Protein AF-A0A6P6KUR7-F1 (afdb_monomer_lite)

Sequence (131 aa):
MMADYEMFLKPWGNFVIEGAGHGGEVLKRLFQKHPDTLKLFPEFKSISYVELGKHGKTLLEKLGELLWAKGNHAAIIQKLATSDVKTDKIIHKYFRRISGVLMEVMKDYGFLSSNDWKKLERVMDNIAKDI

Secondary structure (DSSP, 8-state):
-HHHHHHHHHHHHHHTTTHHHHHHHHHHHHHHH-TTTTTT-GGGGS--HHHHHHHHHHHHHHHHHHHHTTT--HHHHHHHTTS----HHHHHHHHHHHHHHHHHHHHHTTSS-GGGHHHHHHHHHHHHHH-

Structure (mmCIF, N/CA/C/O backbone):
data_AF-A0A6P6KUR7-F1
#
_entry.id   AF-A0A6P6KUR7-F1
#
loop_
_atom_site.group_PDB
_atom_site.id
_atom_site.type_symbol
_atom_site.label_atom_id
_atom_site.label_alt_id
_atom_site.label_comp_id
_atom_site.label_asym_id
_atom_site.label_entity_id
_atom_site.label_seq_id
_atom_site.pdbx_PDB_ins_code
_atom_site.Cartn_x
_atom_site.Cartn_y
_atom_site.Cartn_z
_atom_site.occupancy
_atom_site.B_iso_or_equiv
_atom_site.auth_seq_id
_atom_site.auth_comp_id
_atom_site.auth_asym_id
_atom_site.auth_atom_id
_atom_site.pdbx_PDB_model_num
ATOM 1 N N . MET A 1 1 ? 10.175 -10.848 -14.595 1.00 75.19 1 MET A N 1
ATOM 2 C CA . MET A 1 1 ? 10.048 -10.651 -13.137 1.00 75.19 1 MET A CA 1
ATOM 3 C C . MET A 1 1 ? 11.011 -9.576 -12.649 1.00 75.19 1 MET A C 1
ATOM 5 O O . MET A 1 1 ? 10.514 -8.525 -12.301 1.00 75.19 1 MET A O 1
ATOM 9 N N . MET A 1 2 ? 12.343 -9.728 -12.733 1.00 81.75 2 MET A N 1
ATOM 10 C CA . MET A 1 2 ? 13.290 -8.670 -12.298 1.00 81.75 2 MET A CA 1
ATOM 11 C C . MET A 1 2 ? 13.035 -7.287 -12.927 1.00 81.75 2 MET A C 1
ATOM 13 O O . MET A 1 2 ? 12.944 -6.302 -12.204 1.00 81.75 2 MET A O 1
ATOM 17 N N . ALA A 1 3 ? 12.819 -7.217 -14.245 1.00 85.12 3 ALA A N 1
ATOM 18 C CA . ALA A 1 3 ? 12.483 -5.959 -14.923 1.00 85.12 3 ALA A CA 1
ATOM 19 C C . ALA A 1 3 ? 11.147 -5.345 -14.454 1.00 85.12 3 ALA A C 1
ATOM 21 O O . ALA A 1 3 ? 10.987 -4.127 -14.485 1.00 85.12 3 ALA A O 1
ATOM 22 N N . ASP A 1 4 ? 10.201 -6.179 -13.994 1.00 86.06 4 ASP A N 1
ATOM 23 C CA . ASP A 1 4 ? 8.955 -5.690 -13.398 1.00 86.06 4 ASP A CA 1
ATOM 24 C C . ASP A 1 4 ? 9.235 -5.072 -12.014 1.00 86.06 4 ASP A C 1
ATOM 26 O O . ASP A 1 4 ? 8.618 -4.076 -11.688 1.00 86.06 4 ASP A O 1
ATOM 30 N N . TYR A 1 5 ? 10.187 -5.569 -11.210 1.00 85.75 5 TYR A N 1
ATOM 31 C CA . TYR A 1 5 ? 10.561 -4.906 -9.945 1.00 85.75 5 TYR A CA 1
ATOM 32 C C . TYR A 1 5 ? 11.235 -3.550 -10.183 1.00 85.75 5 TYR A C 1
ATOM 34 O O . TYR A 1 5 ? 10.892 -2.560 -9.540 1.00 85.75 5 TYR A O 1
ATOM 42 N N . GLU A 1 6 ? 12.184 -3.487 -11.118 1.00 86.44 6 GLU A N 1
ATOM 43 C CA . GLU A 1 6 ? 13.008 -2.293 -11.351 1.0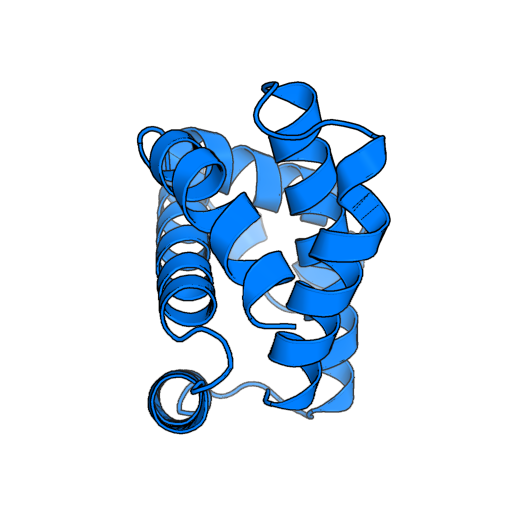0 86.44 6 GLU A CA 1
ATOM 44 C C . GLU A 1 6 ? 12.203 -1.070 -11.779 1.00 86.44 6 GLU A C 1
ATOM 46 O O . GLU A 1 6 ? 12.486 0.041 -11.329 1.00 86.44 6 GLU A O 1
ATOM 51 N N . MET A 1 7 ? 11.157 -1.270 -12.582 1.00 86.88 7 MET A N 1
ATOM 52 C CA . MET A 1 7 ? 10.270 -0.178 -12.983 1.00 86.88 7 MET A CA 1
ATOM 53 C C . MET A 1 7 ? 9.507 0.447 -11.808 1.00 86.88 7 MET A C 1
ATOM 55 O O . MET A 1 7 ? 9.114 1.607 -11.906 1.00 86.88 7 MET A O 1
ATOM 59 N N . PHE A 1 8 ? 9.314 -0.280 -10.702 1.00 86.50 8 PHE A N 1
ATOM 60 C CA . PHE A 1 8 ? 8.614 0.236 -9.526 1.00 86.50 8 PHE A CA 1
ATOM 61 C C . PHE A 1 8 ? 9.543 0.889 -8.510 1.00 86.50 8 PHE A C 1
ATOM 63 O O . PHE A 1 8 ? 9.061 1.704 -7.736 1.00 86.50 8 PHE A O 1
ATOM 70 N N . LEU A 1 9 ? 10.855 0.629 -8.532 1.00 88.31 9 LEU A N 1
ATOM 71 C CA . LEU A 1 9 ? 11.776 1.156 -7.512 1.00 88.31 9 LEU A CA 1
ATOM 72 C C . LEU A 1 9 ? 11.788 2.689 -7.450 1.00 88.31 9 LEU A C 1
ATOM 74 O O . LEU A 1 9 ? 11.714 3.262 -6.365 1.00 88.31 9 LEU A O 1
ATOM 78 N N . LYS A 1 10 ? 11.841 3.368 -8.604 1.00 89.56 10 LYS A N 1
ATOM 79 C CA . LYS A 1 10 ? 11.843 4.840 -8.652 1.00 89.56 10 LYS A CA 1
ATOM 80 C C . LYS A 1 10 ? 10.483 5.444 -8.257 1.00 89.56 10 LYS A C 1
ATOM 82 O O . LYS A 1 10 ? 10.476 6.296 -7.368 1.00 89.56 10 LYS A O 1
ATOM 87 N N . PRO A 1 11 ? 9.339 5.029 -8.844 1.00 90.94 11 PRO A N 1
ATOM 88 C CA . PRO A 1 11 ? 8.023 5.474 -8.383 1.00 90.94 11 PRO A CA 1
ATOM 89 C C . PRO A 1 11 ? 7.782 5.205 -6.898 1.00 90.94 11 PRO A C 1
ATOM 91 O O . PRO A 1 11 ? 7.256 6.066 -6.201 1.00 90.94 11 PRO A O 1
ATOM 94 N N . TRP A 1 12 ? 8.216 4.043 -6.405 1.00 90.88 12 TRP A N 1
ATOM 95 C CA . TRP A 1 12 ? 8.104 3.673 -5.001 1.00 90.88 12 TRP A CA 1
ATOM 96 C C . TRP A 1 12 ? 8.915 4.598 -4.103 1.00 90.88 12 TRP A C 1
ATOM 98 O O . TRP A 1 12 ? 8.379 5.120 -3.132 1.00 90.88 12 TRP A O 1
ATOM 108 N N . GLY A 1 13 ? 10.180 4.853 -4.455 1.00 90.06 13 GLY A N 1
ATOM 109 C CA . GLY A 1 13 ? 11.047 5.777 -3.727 1.00 90.06 13 GLY A CA 1
ATOM 110 C C . GLY A 1 13 ? 10.411 7.155 -3.554 1.00 90.06 13 GLY A C 1
ATOM 111 O O . GLY A 1 13 ? 10.408 7.684 -2.449 1.00 90.06 13 GLY A O 1
ATOM 112 N N . ASN A 1 14 ? 9.792 7.695 -4.607 1.00 91.56 14 ASN A N 1
ATOM 113 C CA . ASN A 1 14 ? 9.089 8.977 -4.525 1.00 91.56 14 ASN A CA 1
ATOM 114 C C . ASN A 1 14 ? 7.791 8.889 -3.707 1.00 91.56 14 ASN A C 1
ATOM 116 O O . ASN A 1 14 ? 7.469 9.807 -2.957 1.00 91.56 14 ASN A O 1
ATOM 120 N N . PHE A 1 15 ? 7.055 7.784 -3.831 1.00 90.25 15 PHE A N 1
ATOM 121 C CA . PHE A 1 15 ? 5.820 7.554 -3.088 1.00 90.25 15 PHE A CA 1
ATOM 122 C C . PHE A 1 15 ? 6.066 7.466 -1.576 1.00 90.25 15 PHE A C 1
ATOM 124 O O . PHE A 1 15 ? 5.275 7.979 -0.794 1.00 90.25 15 PHE A O 1
ATOM 131 N N . VAL A 1 16 ? 7.172 6.876 -1.124 1.00 88.69 16 VAL A N 1
ATOM 132 C CA . VAL A 1 16 ? 7.427 6.723 0.319 1.00 88.69 16 VAL A CA 1
ATOM 133 C C . VAL A 1 16 ? 7.996 7.973 1.004 1.00 88.69 16 VAL A C 1
ATOM 135 O O . VAL A 1 16 ? 8.068 7.984 2.233 1.00 88.69 16 VAL A O 1
ATOM 138 N N . ILE A 1 17 ? 8.343 9.038 0.263 1.00 89.12 17 ILE A N 1
ATOM 139 C CA . ILE A 1 17 ? 8.804 10.321 0.841 1.00 89.12 17 ILE A CA 1
ATOM 140 C C . ILE A 1 17 ? 7.737 10.892 1.785 1.00 89.12 17 ILE A C 1
ATOM 142 O O . ILE A 1 17 ? 8.017 11.166 2.949 1.00 89.12 17 ILE A O 1
ATOM 146 N N . GLU A 1 18 ? 6.487 10.957 1.323 1.00 86.62 18 GLU A N 1
ATOM 147 C CA . GLU A 1 18 ? 5.318 11.340 2.129 1.00 86.62 18 GLU A CA 1
ATOM 148 C C . GLU A 1 18 ? 4.681 10.114 2.809 1.00 86.62 18 GLU A C 1
ATOM 150 O O . GLU A 1 18 ? 3.458 9.960 2.874 1.00 86.62 18 GLU A O 1
ATOM 155 N N . GLY A 1 19 ? 5.515 9.188 3.297 1.00 81.88 19 GLY A N 1
ATOM 156 C CA . GLY A 1 19 ? 5.106 7.832 3.675 1.00 81.88 19 GLY A CA 1
ATOM 157 C C . GLY A 1 19 ? 3.979 7.758 4.710 1.00 81.88 19 GLY A C 1
ATOM 158 O O . GLY A 1 19 ? 3.155 6.850 4.640 1.00 81.88 19 GLY A O 1
ATOM 159 N N . ALA A 1 20 ? 3.881 8.726 5.630 1.00 88.06 20 ALA A N 1
ATOM 160 C CA . ALA A 1 20 ? 2.776 8.776 6.591 1.00 88.06 20 ALA A CA 1
ATOM 161 C C . ALA A 1 20 ? 1.454 9.238 5.960 1.00 88.06 20 ALA A C 1
ATOM 163 O O . ALA A 1 20 ? 0.402 8.675 6.260 1.00 88.06 20 ALA A O 1
ATOM 164 N N . GLY A 1 21 ? 1.498 10.227 5.062 1.00 92.62 21 GLY A N 1
ATOM 165 C CA . GLY A 1 21 ? 0.315 10.708 4.348 1.00 92.62 21 GLY A CA 1
ATOM 166 C C . GLY A 1 21 ? -0.229 9.644 3.398 1.00 92.62 21 GLY A C 1
ATOM 167 O O . GLY A 1 21 ? -1.394 9.257 3.495 1.00 92.62 21 GLY A O 1
ATOM 168 N N . HIS A 1 22 ? 0.638 9.107 2.539 1.00 94.44 22 HIS A N 1
ATOM 169 C CA . HIS A 1 22 ? 0.260 8.061 1.591 1.00 94.44 22 HIS A CA 1
ATOM 170 C C . HIS A 1 22 ? -0.120 6.750 2.287 1.00 94.44 22 HIS A C 1
ATOM 172 O O . HIS A 1 22 ? -1.124 6.134 1.933 1.00 94.44 22 HIS A O 1
ATOM 178 N N . GLY A 1 23 ? 0.629 6.335 3.311 1.00 90.69 23 GLY A N 1
ATOM 179 C CA . GLY A 1 23 ? 0.322 5.130 4.079 1.00 90.69 23 GLY A CA 1
ATOM 180 C C . GLY A 1 23 ? -1.022 5.221 4.807 1.00 90.69 23 GLY A C 1
ATOM 181 O O . GLY A 1 23 ? -1.785 4.253 4.815 1.00 90.69 23 GLY A O 1
ATOM 182 N N . GLY A 1 24 ? -1.340 6.389 5.373 1.00 92.88 24 GLY A N 1
ATOM 183 C CA . GLY A 1 24 ? -2.636 6.651 5.998 1.00 92.88 24 GLY A CA 1
ATOM 184 C C . GLY A 1 24 ? -3.795 6.558 5.003 1.00 92.88 24 GLY A C 1
ATOM 185 O O . GLY A 1 24 ? -4.803 5.917 5.302 1.00 92.88 24 GLY A O 1
ATOM 186 N N . GLU A 1 25 ? -3.640 7.122 3.802 1.00 95.38 25 GLU A N 1
ATOM 187 C CA . GLU A 1 25 ? -4.653 7.035 2.742 1.00 95.38 25 GLU A CA 1
ATOM 188 C C . GLU A 1 25 ? -4.850 5.590 2.251 1.00 95.38 25 GLU A C 1
ATOM 190 O O . GLU A 1 25 ? -5.991 5.150 2.092 1.00 95.38 25 GLU A O 1
ATOM 195 N N . VAL A 1 26 ? -3.771 4.810 2.101 1.00 94.44 26 VAL A N 1
ATOM 196 C CA . VAL A 1 26 ? -3.855 3.378 1.756 1.00 94.44 26 VAL A CA 1
ATOM 197 C C . VAL A 1 26 ? -4.666 2.605 2.798 1.00 94.44 26 VAL A C 1
ATOM 199 O O . VAL A 1 26 ? -5.607 1.896 2.438 1.00 94.44 26 VAL A O 1
ATOM 202 N N . LEU A 1 27 ? -4.356 2.746 4.091 1.00 92.81 27 LEU A N 1
ATOM 203 C CA . LEU A 1 27 ? -5.080 2.025 5.145 1.00 92.81 27 LEU A CA 1
ATOM 204 C C . LEU A 1 27 ? -6.533 2.492 5.277 1.00 92.81 27 LEU A C 1
ATOM 206 O O . LEU A 1 27 ? -7.445 1.671 5.387 1.00 92.81 27 LEU A O 1
ATOM 210 N N . LYS A 1 28 ? -6.776 3.802 5.199 1.00 93.62 28 LYS A N 1
ATOM 211 C CA . LYS A 1 28 ? -8.128 4.370 5.211 1.00 93.62 28 LYS A CA 1
ATOM 212 C C . LYS A 1 28 ? -8.978 3.791 4.079 1.00 93.62 28 LYS A C 1
ATOM 214 O O . LYS A 1 28 ? -10.081 3.301 4.328 1.00 93.62 28 LYS A O 1
ATOM 219 N N . ARG A 1 29 ? -8.461 3.791 2.847 1.00 95.44 29 ARG A N 1
ATOM 220 C CA . ARG A 1 29 ? -9.173 3.264 1.676 1.00 95.44 29 ARG A CA 1
ATOM 221 C C . ARG A 1 29 ? -9.357 1.746 1.754 1.00 95.44 29 ARG A C 1
ATOM 223 O O . ARG A 1 29 ? -10.413 1.247 1.363 1.00 95.44 29 ARG A O 1
ATOM 230 N N . LEU A 1 30 ? -8.397 1.017 2.331 1.00 93.44 30 LEU A N 1
ATOM 231 C CA . LEU A 1 30 ? -8.524 -0.415 2.612 1.00 93.44 30 LEU A CA 1
ATOM 232 C C . LEU A 1 30 ? -9.712 -0.702 3.530 1.00 93.44 30 LEU A C 1
ATOM 234 O O . LEU A 1 30 ? -10.536 -1.551 3.195 1.00 93.44 30 LEU A O 1
ATOM 238 N N . PHE A 1 31 ? -9.833 0.007 4.652 1.00 91.69 31 PHE A N 1
ATOM 239 C CA . PHE A 1 31 ? -10.934 -0.212 5.594 1.00 91.69 31 PHE A CA 1
ATOM 240 C C . PHE A 1 31 ? -12.291 0.228 5.037 1.00 91.69 31 PHE A C 1
ATOM 242 O O . PHE A 1 31 ? -13.304 -0.385 5.363 1.00 91.69 31 PHE A O 1
ATOM 249 N N . GLN A 1 32 ? -12.324 1.232 4.158 1.00 92.62 32 GLN A N 1
ATOM 250 C CA . GLN A 1 32 ? -13.552 1.656 3.478 1.00 92.62 32 GLN A CA 1
ATOM 251 C C . GLN A 1 32 ? -14.031 0.638 2.434 1.00 92.62 32 GLN A C 1
ATOM 253 O O . GLN A 1 32 ? -15.211 0.292 2.410 1.00 92.62 32 GLN A O 1
ATOM 258 N N . LYS A 1 33 ? -13.134 0.139 1.573 1.00 94.00 33 LYS A N 1
ATOM 259 C CA . LYS A 1 33 ? -13.485 -0.811 0.499 1.00 94.00 33 LYS A CA 1
ATOM 260 C C . LYS A 1 33 ? -13.652 -2.245 0.992 1.00 94.00 33 LYS A C 1
ATOM 262 O O . LYS A 1 33 ? -14.398 -3.031 0.407 1.00 94.00 33 LYS A O 1
ATOM 267 N N . HIS A 1 34 ? -12.939 -2.597 2.053 1.00 91.12 34 HIS A N 1
ATOM 268 C CA . HIS A 1 34 ? -12.879 -3.945 2.595 1.00 91.12 34 HIS A CA 1
ATOM 269 C C . HIS A 1 34 ? -13.016 -3.898 4.124 1.00 91.12 34 HIS A C 1
ATOM 271 O O . HIS A 1 34 ? -12.064 -4.197 4.837 1.00 91.12 34 HIS A O 1
ATOM 277 N N . PRO A 1 35 ? -14.194 -3.542 4.668 1.00 90.25 35 PRO A N 1
ATOM 278 C CA . PRO A 1 35 ? -14.389 -3.362 6.112 1.00 90.25 35 PRO A CA 1
ATOM 279 C C . PRO A 1 35 ? -14.153 -4.635 6.938 1.00 90.25 35 PRO A C 1
ATOM 281 O O . PRO A 1 35 ? -13.975 -4.577 8.154 1.00 90.25 35 PRO A O 1
ATOM 284 N N . ASP A 1 36 ? -14.127 -5.807 6.304 1.00 86.88 36 ASP A N 1
ATOM 285 C CA . ASP A 1 36 ? -13.733 -7.057 6.941 1.00 86.88 36 ASP A CA 1
ATOM 286 C C . ASP A 1 36 ? -12.229 -7.139 7.257 1.00 86.88 36 ASP A C 1
ATOM 288 O O . ASP A 1 36 ? -11.859 -7.927 8.122 1.00 86.88 36 ASP A O 1
ATOM 292 N N . THR A 1 37 ? -11.367 -6.320 6.638 1.00 85.94 37 THR A N 1
ATOM 293 C CA . THR A 1 37 ? -9.948 -6.205 7.035 1.00 85.94 37 THR A CA 1
ATOM 294 C C . THR A 1 37 ? -9.801 -5.517 8.393 1.00 85.94 37 THR A C 1
ATOM 296 O O . THR A 1 37 ? -8.988 -5.942 9.205 1.00 85.94 37 THR A O 1
ATOM 299 N N . LEU A 1 38 ? -10.656 -4.535 8.706 1.00 85.50 38 LEU A N 1
ATOM 300 C CA . LEU A 1 38 ? -10.667 -3.842 10.002 1.00 85.50 38 LEU A CA 1
ATOM 301 C C . LEU A 1 38 ? -11.060 -4.770 11.166 1.00 85.50 38 LEU A C 1
ATOM 303 O O . LEU A 1 38 ? -10.762 -4.492 12.324 1.00 85.50 38 LEU A O 1
ATOM 307 N N . LYS A 1 39 ? -11.736 -5.892 10.883 1.00 83.50 39 LYS A N 1
ATOM 308 C CA . LYS A 1 39 ? -12.059 -6.905 11.902 1.00 83.50 39 LYS A CA 1
ATOM 309 C C . LYS A 1 39 ? -10.825 -7.668 12.387 1.00 83.50 39 LYS A C 1
ATOM 311 O O . LYS A 1 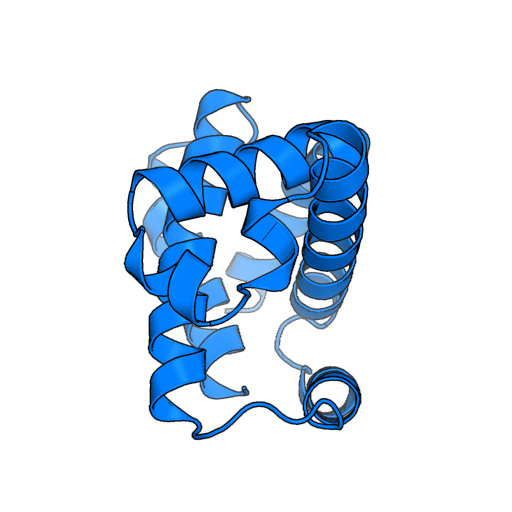39 ? -10.869 -8.197 13.491 1.00 83.50 39 LYS A O 1
ATOM 316 N N . LEU A 1 40 ? -9.768 -7.734 11.575 1.00 77.38 40 LEU A N 1
ATOM 317 C CA . LEU A 1 40 ? -8.508 -8.392 11.928 1.00 77.38 40 LEU A CA 1
ATOM 318 C C . LEU A 1 40 ? -7.570 -7.491 12.722 1.00 77.38 40 LEU A C 1
ATOM 320 O O . LEU A 1 40 ? -6.752 -8.001 13.475 1.00 77.38 40 LEU A O 1
ATOM 324 N N . PHE A 1 41 ? -7.732 -6.180 12.564 1.00 78.94 41 PHE A N 1
ATOM 325 C CA . PHE A 1 41 ? -6.938 -5.161 13.239 1.00 78.94 41 PHE A CA 1
ATOM 326 C C . PHE A 1 41 ? -7.865 -4.244 14.052 1.00 78.94 41 PHE A C 1
ATOM 328 O O . PHE A 1 41 ? -8.055 -3.072 13.701 1.00 78.94 41 PHE A O 1
ATOM 335 N N . PRO A 1 42 ? -8.554 -4.781 15.082 1.00 82.12 42 PRO A N 1
ATOM 336 C CA . PRO A 1 42 ? -9.514 -4.016 15.872 1.00 82.12 42 PRO A CA 1
ATOM 337 C C . PRO A 1 42 ? -8.895 -2.784 16.546 1.00 82.12 42 PRO A C 1
ATOM 339 O O . PRO A 1 42 ? -9.618 -1.818 16.783 1.00 82.12 42 PRO A O 1
ATOM 342 N N . GLU A 1 43 ? -7.585 -2.785 16.800 1.00 82.25 43 GLU A N 1
ATOM 343 C CA . GLU A 1 43 ? -6.818 -1.652 17.313 1.00 82.25 43 GLU A CA 1
ATOM 344 C C . GLU A 1 43 ? -6.949 -0.405 16.430 1.00 82.25 43 GLU A C 1
ATOM 346 O O . GLU A 1 43 ? -7.008 0.708 16.946 1.00 82.25 43 GLU A O 1
ATOM 351 N N . PHE A 1 44 ? -7.117 -0.562 15.112 1.00 87.44 44 PHE A N 1
ATOM 352 C CA . PHE A 1 44 ? -7.231 0.569 14.191 1.00 87.44 44 PHE A CA 1
ATOM 353 C C . PHE A 1 44 ? -8.591 1.279 14.232 1.00 87.44 44 PHE A C 1
ATOM 355 O O . PHE A 1 44 ? -8.740 2.345 13.639 1.00 87.44 44 PHE A O 1
ATOM 362 N N . LYS A 1 45 ? -9.588 0.740 14.947 1.00 87.94 45 LYS A N 1
ATOM 363 C CA . LYS A 1 45 ? -10.914 1.375 15.075 1.00 87.94 45 LYS A CA 1
ATOM 364 C C . LYS A 1 45 ? -10.896 2.660 15.900 1.00 87.94 45 LYS A C 1
ATOM 366 O O . LYS A 1 45 ? -11.796 3.480 15.747 1.00 87.94 45 LYS A O 1
ATOM 371 N N . SER A 1 46 ? -9.919 2.806 16.791 1.00 88.69 46 SER A N 1
ATOM 372 C CA . SER A 1 46 ? -9.897 3.871 17.801 1.00 88.69 46 SER A CA 1
ATOM 373 C C . SER A 1 46 ? -8.681 4.789 17.694 1.00 88.69 46 SER A C 1
ATOM 375 O O . SER A 1 46 ? -8.522 5.677 18.529 1.00 88.69 46 SER A O 1
ATOM 377 N N . ILE A 1 47 ? -7.828 4.602 16.684 1.00 90.50 47 ILE A N 1
ATOM 378 C CA . ILE A 1 47 ? -6.656 5.456 16.481 1.00 90.50 47 ILE A CA 1
ATOM 379 C C . ILE A 1 47 ? -6.990 6.692 15.644 1.00 90.50 47 ILE A C 1
ATOM 381 O O . ILE A 1 47 ? -7.905 6.698 14.822 1.00 90.50 47 ILE A O 1
ATOM 385 N N . SER A 1 48 ? -6.213 7.754 15.846 1.00 92.69 48 SER A N 1
ATOM 386 C CA . SER A 1 48 ? -6.307 8.970 15.039 1.00 92.69 48 SER A CA 1
ATOM 387 C C . SER A 1 48 ? -5.768 8.748 13.621 1.00 92.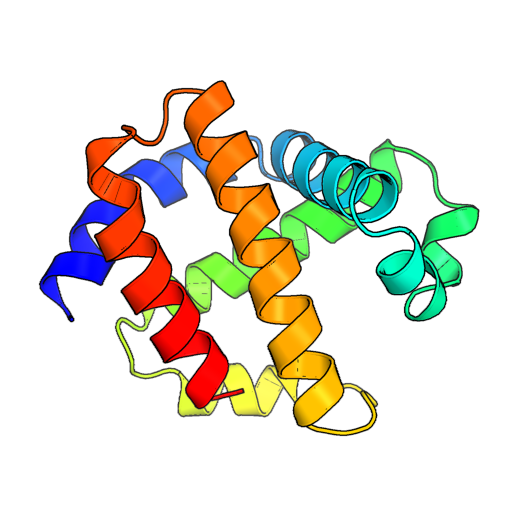69 48 SER A C 1
ATOM 389 O O . SER A 1 48 ? -4.999 7.821 13.368 1.00 92.69 48 SER A O 1
ATOM 391 N N . TYR A 1 49 ? -6.095 9.653 12.695 1.00 87.50 49 TYR A N 1
ATOM 392 C CA . TYR A 1 49 ? -5.515 9.631 11.347 1.00 87.50 49 TYR A CA 1
ATOM 393 C C . TYR A 1 49 ? -3.980 9.767 11.357 1.00 87.50 49 TYR A C 1
ATOM 395 O O . TYR A 1 49 ? -3.300 9.179 10.522 1.00 87.50 49 TYR A O 1
ATOM 403 N N . VAL A 1 50 ? -3.423 10.495 12.331 1.00 90.62 50 VAL A N 1
ATOM 404 C CA . VAL A 1 50 ? -1.968 10.647 12.496 1.00 90.62 50 VAL A CA 1
ATOM 405 C C . VAL A 1 50 ? -1.321 9.317 12.879 1.00 90.62 50 VAL A C 1
ATOM 407 O O . VAL A 1 50 ? -0.330 8.916 12.273 1.00 90.62 50 VAL A O 1
ATOM 410 N N . GLU A 1 51 ? -1.896 8.611 13.854 1.00 91.75 51 GLU A N 1
ATOM 411 C CA . GLU A 1 51 ? -1.440 7.273 14.248 1.00 91.75 51 GLU A CA 1
ATOM 412 C C . GLU A 1 51 ? -1.602 6.276 13.093 1.00 91.75 51 GLU A C 1
ATOM 414 O O . GLU A 1 51 ? -0.682 5.515 12.794 1.00 91.75 51 GLU A O 1
ATOM 419 N N . LEU A 1 52 ? -2.720 6.345 12.363 1.00 90.75 52 LEU A N 1
ATOM 420 C CA . LEU A 1 52 ? -2.955 5.519 11.180 1.00 90.75 52 LEU A CA 1
ATOM 421 C C . LEU A 1 52 ? -1.882 5.754 10.109 1.00 90.75 52 LEU A C 1
ATOM 423 O O . LEU A 1 52 ? -1.376 4.800 9.519 1.00 90.75 52 LEU A O 1
ATOM 427 N N . GLY A 1 53 ? -1.487 7.011 9.900 1.00 92.12 53 GLY A N 1
ATOM 428 C CA . GLY A 1 53 ? -0.390 7.376 9.012 1.00 92.12 53 GLY A CA 1
ATOM 429 C C . GLY A 1 53 ? 0.946 6.760 9.428 1.00 92.12 53 GLY A C 1
ATOM 430 O O . GLY A 1 53 ? 1.672 6.259 8.573 1.00 92.12 53 GLY A O 1
ATOM 431 N N . LYS A 1 54 ? 1.265 6.707 10.729 1.00 92.12 54 LYS A N 1
ATOM 432 C CA . LYS A 1 54 ? 2.490 6.046 11.224 1.00 92.12 54 LYS A CA 1
ATOM 433 C C . LYS A 1 54 ? 2.494 4.549 10.908 1.00 92.12 54 LYS A C 1
ATOM 435 O O . LYS A 1 54 ? 3.481 4.047 10.376 1.00 92.12 54 LYS A O 1
ATOM 440 N N . HIS A 1 55 ? 1.381 3.858 11.162 1.00 89.56 55 HIS A N 1
ATOM 441 C CA . HIS A 1 55 ? 1.238 2.443 10.806 1.00 89.56 55 HIS A CA 1
ATOM 442 C C . HIS A 1 55 ? 1.346 2.220 9.294 1.00 89.56 55 HIS A C 1
ATOM 444 O O . HIS A 1 55 ? 2.044 1.310 8.843 1.00 89.56 55 HIS A O 1
ATOM 450 N N . GLY A 1 56 ? 0.697 3.082 8.510 1.00 89.62 56 GLY A N 1
ATOM 451 C CA . GLY A 1 56 ? 0.775 3.060 7.056 1.00 89.62 56 GLY A CA 1
ATOM 452 C C . GLY A 1 56 ? 2.200 3.264 6.545 1.00 89.62 56 GLY A C 1
ATOM 453 O O . GLY A 1 56 ? 2.634 2.537 5.657 1.00 89.62 56 GLY A O 1
ATOM 454 N N . LYS A 1 57 ? 2.964 4.185 7.141 1.00 91.75 57 LYS A N 1
ATOM 455 C CA . LYS A 1 57 ? 4.375 4.404 6.801 1.00 91.75 57 LYS A CA 1
ATOM 456 C C . LYS A 1 57 ? 5.203 3.137 7.011 1.00 91.75 57 LYS A C 1
ATOM 458 O O . LYS A 1 57 ? 5.882 2.710 6.085 1.00 91.75 57 LYS A O 1
ATOM 463 N N . THR A 1 58 ? 5.092 2.500 8.179 1.00 89.19 58 THR A N 1
ATOM 464 C CA . THR A 1 58 ? 5.811 1.248 8.473 1.00 89.19 58 THR A CA 1
ATOM 465 C C . THR A 1 58 ? 5.447 0.131 7.495 1.00 89.19 58 THR A C 1
ATOM 467 O O . THR A 1 58 ? 6.310 -0.644 7.084 1.00 89.19 58 THR A O 1
ATOM 470 N N . LEU A 1 59 ? 4.177 0.042 7.094 1.00 87.12 59 LEU A N 1
ATOM 471 C CA . LEU A 1 59 ? 3.749 -0.889 6.054 1.00 87.12 59 LEU A CA 1
ATOM 472 C C . LEU A 1 59 ? 4.435 -0.590 4.708 1.00 87.12 59 LEU A C 1
ATOM 474 O O . LEU A 1 59 ? 4.943 -1.514 4.075 1.00 87.12 59 LEU A O 1
ATOM 478 N N . LEU A 1 60 ? 4.455 0.673 4.268 1.00 91.00 60 LEU A N 1
ATOM 479 C CA . LEU A 1 60 ? 5.088 1.065 3.005 1.00 91.00 60 LEU A CA 1
ATOM 480 C C . LEU A 1 60 ? 6.607 0.845 3.018 1.00 91.00 60 LEU A C 1
ATOM 482 O O . LEU A 1 60 ? 7.171 0.422 2.013 1.00 91.00 60 LEU A O 1
ATOM 486 N N . GLU A 1 61 ? 7.273 1.078 4.147 1.00 89.62 61 GLU A N 1
ATOM 487 C CA . GLU A 1 61 ? 8.703 0.793 4.309 1.00 89.62 61 GLU A CA 1
ATOM 488 C C . GLU A 1 61 ? 8.985 -0.706 4.140 1.00 89.62 61 GLU A C 1
ATOM 490 O O . GLU A 1 61 ? 9.808 -1.085 3.307 1.00 89.62 61 GLU A O 1
ATOM 495 N N . LYS A 1 62 ? 8.220 -1.567 4.825 1.00 85.69 62 LYS A N 1
ATOM 496 C CA . LYS A 1 62 ? 8.343 -3.032 4.714 1.00 85.69 62 LYS A CA 1
ATOM 497 C C . LYS A 1 62 ? 8.060 -3.550 3.303 1.00 85.69 62 LYS A C 1
ATOM 499 O O . LYS A 1 62 ? 8.784 -4.405 2.797 1.00 85.69 62 LYS A O 1
ATOM 504 N N . LEU A 1 63 ? 7.022 -3.035 2.643 1.00 86.81 63 LEU A N 1
ATOM 505 C CA . LEU A 1 63 ? 6.743 -3.366 1.242 1.00 86.81 63 LEU A CA 1
ATOM 506 C C . LEU A 1 63 ? 7.866 -2.879 0.315 1.00 86.81 63 LEU A C 1
ATOM 508 O O . LEU A 1 63 ? 8.216 -3.570 -0.639 1.00 86.81 63 LEU A O 1
ATOM 512 N N . GLY A 1 64 ? 8.474 -1.732 0.624 1.00 88.69 64 GLY A N 1
ATOM 513 C CA . GLY A 1 64 ? 9.659 -1.237 -0.065 1.00 88.69 64 GLY A CA 1
ATOM 514 C C . GLY A 1 64 ? 10.843 -2.185 0.052 1.00 88.69 64 GLY A C 1
ATOM 515 O O . GLY A 1 64 ? 11.450 -2.505 -0.964 1.00 88.69 64 GLY A O 1
ATOM 516 N N . GLU A 1 65 ? 11.146 -2.684 1.251 1.00 89.56 65 GLU A N 1
ATOM 517 C CA . GLU A 1 65 ? 12.209 -3.678 1.457 1.00 89.56 65 GLU A CA 1
ATOM 518 C C . GLU A 1 65 ? 11.994 -4.928 0.589 1.00 89.56 65 GLU A C 1
ATOM 520 O O . GLU A 1 65 ? 12.928 -5.390 -0.070 1.00 89.56 65 GLU A O 1
ATOM 525 N N . LEU A 1 66 ? 10.755 -5.431 0.519 1.00 87.56 66 LEU A N 1
ATOM 526 C CA . LEU A 1 66 ? 10.395 -6.566 -0.338 1.00 87.56 66 LEU A CA 1
ATOM 527 C C . LEU A 1 66 ? 10.607 -6.246 -1.827 1.00 87.56 66 LEU A C 1
ATOM 529 O O . LEU A 1 66 ? 11.192 -7.047 -2.554 1.00 87.56 66 LEU A O 1
ATOM 533 N N . LEU A 1 67 ? 10.209 -5.054 -2.284 1.00 88.56 67 LEU A N 1
ATOM 534 C CA . LEU A 1 67 ? 10.444 -4.614 -3.664 1.00 88.56 67 LEU A CA 1
ATOM 535 C C . LEU A 1 67 ? 11.941 -4.497 -3.993 1.00 88.56 67 LEU A C 1
ATOM 537 O O . LEU A 1 67 ? 12.379 -4.947 -5.054 1.00 88.56 67 LEU A O 1
ATOM 541 N N . TRP A 1 68 ? 12.739 -3.932 -3.085 1.00 89.19 68 TRP A N 1
ATOM 542 C CA . TRP A 1 68 ? 14.189 -3.791 -3.246 1.00 89.19 68 TRP A CA 1
ATOM 543 C C . TRP A 1 68 ? 14.923 -5.132 -3.258 1.00 89.19 68 TRP A C 1
ATOM 545 O O . TRP A 1 68 ? 15.957 -5.252 -3.917 1.00 89.19 68 TRP A O 1
ATOM 555 N N . ALA A 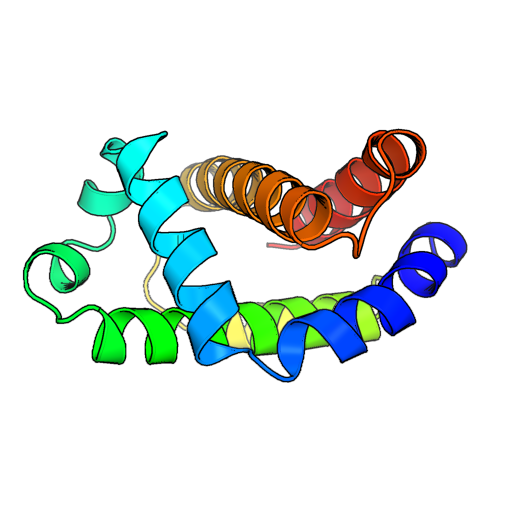1 69 ? 14.374 -6.150 -2.595 1.00 89.31 69 ALA A N 1
ATOM 556 C CA . ALA A 1 69 ? 14.916 -7.502 -2.608 1.00 89.31 69 ALA A CA 1
ATOM 557 C C . ALA A 1 69 ? 14.703 -8.246 -3.939 1.00 89.31 69 ALA A C 1
ATOM 559 O O . ALA A 1 69 ? 15.311 -9.297 -4.143 1.00 89.31 69 ALA A O 1
ATOM 560 N N . LYS A 1 70 ? 13.882 -7.710 -4.859 1.00 87.56 70 LYS A N 1
ATOM 561 C CA . LYS A 1 70 ? 13.711 -8.202 -6.241 1.00 87.56 70 LYS A CA 1
ATOM 562 C C . LYS A 1 70 ? 13.457 -9.720 -6.343 1.00 87.56 70 LYS A C 1
ATOM 564 O O . LYS A 1 70 ? 14.004 -10.377 -7.230 1.00 87.56 70 LYS A O 1
ATOM 569 N N . GLY A 1 71 ? 12.641 -10.284 -5.450 1.00 82.75 71 GLY A N 1
ATOM 570 C CA . GLY A 1 71 ? 12.344 -11.724 -5.412 1.00 82.75 71 GLY A CA 1
ATOM 571 C C . GLY A 1 71 ? 13.147 -12.529 -4.385 1.00 82.75 71 GLY A C 1
ATOM 572 O O . GLY A 1 71 ? 12.864 -13.704 -4.187 1.00 82.75 71 GLY A O 1
ATOM 573 N N . ASN A 1 72 ? 14.130 -11.934 -3.701 1.00 85.62 72 ASN A N 1
ATOM 574 C CA . ASN A 1 72 ? 14.853 -12.584 -2.604 1.00 85.62 72 ASN A CA 1
ATOM 575 C C . ASN A 1 72 ? 14.214 -12.256 -1.240 1.00 85.62 72 ASN A C 1
ATOM 577 O O . ASN A 1 72 ? 14.816 -11.593 -0.394 1.00 85.62 72 ASN A O 1
ATOM 581 N N . HIS A 1 73 ? 12.960 -12.666 -1.038 1.00 86.44 73 HIS A N 1
ATOM 582 C CA . HIS A 1 73 ? 12.163 -12.228 0.116 1.00 86.44 73 HIS A CA 1
ATOM 583 C C . HIS A 1 73 ? 12.368 -13.062 1.390 1.00 86.44 73 HIS A C 1
ATOM 585 O O . HIS A 1 73 ? 11.962 -12.622 2.464 1.00 86.44 73 HIS A O 1
ATOM 591 N N . ALA A 1 74 ? 13.000 -14.238 1.305 1.00 82.38 74 ALA A N 1
ATOM 592 C CA . ALA A 1 74 ? 13.004 -15.242 2.376 1.00 82.38 74 ALA A CA 1
ATOM 593 C C . ALA A 1 74 ? 13.438 -14.687 3.749 1.00 82.38 74 ALA A C 1
ATOM 595 O O . ALA A 1 74 ? 12.743 -14.870 4.747 1.00 82.38 74 ALA A O 1
ATOM 596 N N . ALA A 1 75 ? 14.546 -13.940 3.799 1.00 81.06 75 ALA A N 1
ATOM 597 C CA . ALA A 1 75 ? 15.056 -13.360 5.044 1.00 81.06 75 ALA A CA 1
ATOM 598 C C . ALA A 1 75 ? 14.180 -12.216 5.594 1.00 81.06 75 ALA A C 1
ATOM 600 O O . ALA A 1 75 ? 14.168 -11.972 6.800 1.00 81.06 75 ALA A O 1
ATOM 601 N N . ILE A 1 76 ? 13.462 -11.501 4.722 1.00 79.12 76 ILE A N 1
ATOM 602 C CA . ILE A 1 76 ? 12.557 -10.409 5.106 1.00 79.12 76 ILE A CA 1
ATOM 603 C C . ILE A 1 76 ? 11.262 -11.004 5.659 1.00 79.12 76 ILE A C 1
ATOM 605 O O . ILE A 1 76 ? 10.809 -10.618 6.732 1.00 79.12 76 ILE A O 1
ATOM 609 N N . ILE A 1 77 ? 10.705 -12.003 4.976 1.00 75.50 77 ILE A N 1
ATOM 610 C CA . ILE A 1 77 ? 9.460 -12.664 5.373 1.00 75.50 77 ILE A CA 1
ATOM 611 C C . ILE A 1 77 ? 9.632 -13.425 6.682 1.00 75.50 77 ILE A C 1
ATOM 613 O O . ILE A 1 77 ? 8.772 -13.320 7.551 1.00 75.50 77 ILE A O 1
ATOM 617 N N . GLN A 1 78 ? 10.772 -14.085 6.897 1.00 72.62 78 GLN A N 1
ATOM 618 C CA . GLN A 1 78 ? 11.063 -14.736 8.177 1.00 72.62 78 GLN A CA 1
ATOM 619 C C . GLN A 1 78 ? 11.000 -13.756 9.364 1.00 72.62 78 GLN A C 1
ATOM 621 O O . GLN A 1 78 ? 10.559 -14.131 10.448 1.00 72.62 78 GLN A O 1
ATOM 626 N N . LYS A 1 79 ? 11.384 -12.487 9.163 1.00 71.88 79 LYS A N 1
ATOM 627 C CA . LYS A 1 79 ? 11.267 -11.427 10.181 1.00 71.88 79 LYS A CA 1
ATOM 628 C C . LYS A 1 79 ? 9.843 -10.878 10.332 1.00 71.88 79 LYS A C 1
ATOM 630 O O . LYS A 1 79 ? 9.550 -10.260 11.350 1.00 71.88 79 LYS A O 1
ATOM 635 N N . LEU A 1 80 ? 8.977 -11.052 9.333 1.00 67.06 80 LEU A N 1
ATOM 636 C CA . LEU A 1 80 ? 7.566 -10.647 9.379 1.00 67.06 80 LEU A CA 1
ATOM 637 C C . LEU A 1 80 ? 6.679 -11.734 10.012 1.00 67.06 80 LEU A C 1
ATOM 639 O O . LEU A 1 80 ? 5.754 -11.410 10.758 1.00 67.06 80 LEU A O 1
ATOM 643 N N . ALA A 1 81 ? 6.992 -13.007 9.755 1.00 60.25 81 ALA A N 1
ATOM 644 C CA . ALA A 1 81 ? 6.258 -14.188 10.216 1.00 60.25 81 ALA A CA 1
ATOM 645 C C . ALA A 1 81 ? 6.377 -14.459 11.728 1.00 60.25 81 ALA A C 1
ATOM 647 O O . ALA A 1 81 ? 5.636 -15.272 12.268 1.00 60.25 81 ALA A O 1
ATOM 648 N N . THR A 1 82 ? 7.277 -13.771 12.432 1.00 51.44 82 THR A N 1
ATOM 649 C CA . THR A 1 82 ? 7.386 -13.824 13.901 1.00 51.44 82 THR A CA 1
ATOM 650 C C . THR A 1 82 ? 6.304 -13.004 14.615 1.00 51.44 82 THR A C 1
ATOM 652 O O . THR A 1 82 ? 6.290 -12.960 15.842 1.00 51.44 82 THR A O 1
ATOM 655 N N . SER A 1 83 ? 5.396 -12.357 13.870 1.00 53.03 83 SER A N 1
ATOM 656 C CA . SER A 1 83 ? 4.189 -11.730 14.415 1.00 53.03 83 SER A CA 1
ATOM 657 C C . SER A 1 83 ? 2.996 -12.692 14.316 1.00 53.03 83 SER A C 1
ATOM 659 O O . SER A 1 83 ? 2.758 -13.263 13.257 1.00 53.03 83 SER A O 1
ATOM 661 N N . ASP A 1 84 ? 2.275 -12.895 15.425 1.00 48.78 84 ASP A N 1
ATOM 662 C CA . ASP A 1 84 ? 1.206 -13.890 15.649 1.00 48.78 84 ASP A CA 1
ATOM 663 C C . ASP A 1 84 ? -0.026 -13.781 14.707 1.00 48.78 84 ASP A C 1
ATOM 665 O O . ASP A 1 84 ? -1.159 -13.577 15.157 1.00 48.78 84 ASP A O 1
ATOM 669 N N . VAL A 1 85 ? 0.131 -13.932 13.386 1.00 54.31 85 VAL A N 1
ATOM 670 C CA . VAL A 1 85 ? -0.994 -13.907 12.435 1.00 54.31 85 VAL A CA 1
ATOM 671 C C . VAL A 1 85 ? -1.394 -15.319 12.014 1.00 54.31 85 VAL A C 1
ATOM 673 O O . VAL A 1 85 ? -0.642 -16.089 11.425 1.00 54.31 85 VAL A O 1
ATOM 676 N N . LYS A 1 86 ? -2.652 -15.641 12.319 1.00 52.00 86 LYS A N 1
ATOM 677 C CA . LYS A 1 86 ? -3.331 -16.906 12.037 1.00 52.00 86 LYS A CA 1
ATOM 678 C C . LYS A 1 86 ? -3.552 -17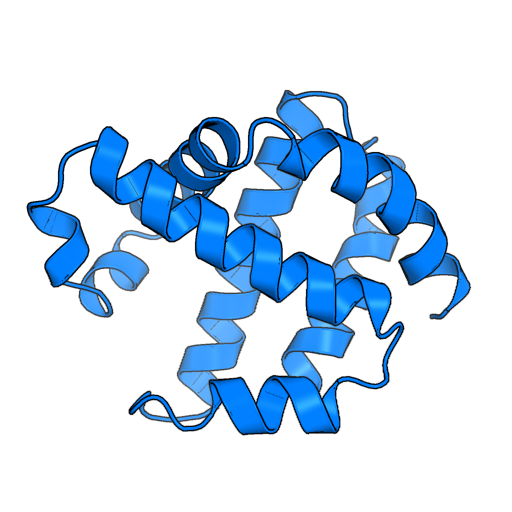.125 10.528 1.00 52.00 86 LYS A C 1
ATOM 680 O O . LYS A 1 86 ? -4.287 -16.377 9.888 1.00 52.00 86 LYS A O 1
ATOM 685 N N . THR A 1 87 ? -3.041 -18.256 10.032 1.00 55.69 87 THR A N 1
ATOM 686 C CA . THR A 1 87 ? -3.330 -18.964 8.760 1.00 55.69 87 THR A CA 1
ATOM 687 C C . THR A 1 87 ? -3.008 -18.246 7.436 1.00 55.69 87 THR A C 1
ATOM 689 O O . THR A 1 87 ? -3.655 -17.270 7.061 1.00 55.69 87 THR A O 1
ATOM 692 N N . ASP A 1 88 ? -2.115 -18.845 6.645 1.00 58.16 88 ASP A N 1
ATOM 693 C CA . ASP A 1 88 ? -1.583 -18.381 5.346 1.00 58.16 88 ASP A CA 1
ATOM 694 C C . ASP A 1 88 ? -2.654 -17.882 4.352 1.00 58.16 88 ASP A C 1
ATOM 696 O O . ASP A 1 88 ? -2.485 -16.880 3.656 1.00 58.16 88 ASP A O 1
ATOM 700 N N . LYS A 1 89 ? -3.829 -18.530 4.312 1.00 59.97 89 LYS A N 1
ATOM 701 C CA . LYS A 1 89 ? -4.926 -18.169 3.386 1.00 59.97 89 LYS A CA 1
ATOM 702 C C . LYS A 1 89 ? -5.547 -16.801 3.672 1.00 59.97 89 LYS A C 1
ATOM 704 O O . LYS A 1 89 ? -6.011 -16.129 2.750 1.00 59.97 89 LYS A O 1
ATOM 709 N N . ILE A 1 90 ? -5.604 -16.412 4.944 1.00 64.50 90 ILE A N 1
ATOM 710 C CA . ILE A 1 90 ? -6.077 -15.092 5.367 1.00 64.50 90 ILE A CA 1
ATOM 711 C C . ILE A 1 90 ? -5.059 -14.076 4.858 1.00 64.50 90 ILE A C 1
ATOM 713 O O . ILE A 1 90 ? -5.415 -13.211 4.057 1.00 64.50 90 ILE A O 1
ATOM 717 N N . ILE A 1 91 ? -3.787 -14.260 5.206 1.00 65.75 91 ILE A N 1
ATOM 718 C CA . ILE A 1 91 ? -2.695 -13.344 4.867 1.00 65.75 91 ILE A CA 1
ATOM 719 C C . ILE A 1 91 ? -2.651 -13.057 3.362 1.00 65.75 91 ILE A C 1
ATOM 721 O O . ILE A 1 91 ? -2.711 -11.892 2.976 1.00 65.75 91 ILE A O 1
ATOM 725 N N . HIS A 1 92 ? -2.704 -14.083 2.510 1.00 68.19 92 HIS A N 1
ATOM 726 C CA . HIS A 1 92 ? -2.692 -13.905 1.055 1.00 68.19 92 HIS A CA 1
ATOM 727 C C . HIS A 1 92 ? -3.888 -13.080 0.539 1.00 68.19 92 HIS A C 1
ATOM 729 O O . HIS A 1 92 ? -3.734 -12.160 -0.270 1.00 68.19 92 HIS A O 1
ATOM 735 N N . LYS A 1 93 ? -5.108 -13.367 1.018 1.00 72.75 93 LYS A N 1
ATOM 736 C CA . LYS A 1 93 ? -6.321 -12.635 0.610 1.00 72.75 93 LYS A CA 1
ATOM 737 C C . LYS A 1 93 ? -6.246 -11.158 1.003 1.00 72.75 93 LYS A C 1
ATOM 73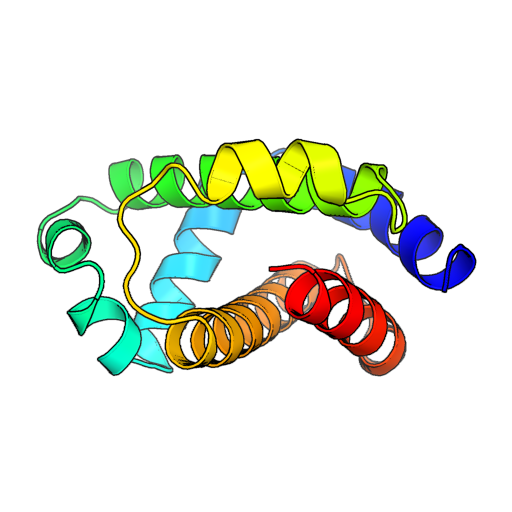9 O O . LYS A 1 93 ? -6.670 -10.296 0.230 1.00 72.75 93 LYS A O 1
ATOM 744 N N . TYR A 1 94 ? -5.743 -10.858 2.198 1.00 76.94 94 TYR A N 1
ATOM 745 C CA . TYR A 1 94 ? -5.619 -9.483 2.682 1.00 76.94 94 TYR A CA 1
ATOM 746 C C . TYR A 1 94 ? -4.452 -8.750 2.026 1.00 76.94 94 TYR A C 1
ATOM 748 O O . TYR A 1 94 ? -4.622 -7.587 1.660 1.00 76.94 94 TYR A O 1
ATOM 756 N N . PHE A 1 95 ? -3.340 -9.444 1.772 1.00 80.31 95 PHE A N 1
ATOM 757 C CA . PHE A 1 95 ? -2.213 -8.925 1.006 1.00 80.31 95 PHE A CA 1
ATOM 758 C C . PHE A 1 95 ? -2.663 -8.480 -0.391 1.00 80.31 95 PHE A C 1
ATOM 760 O O . PHE A 1 95 ? -2.467 -7.331 -0.773 1.00 80.31 95 PHE A O 1
ATOM 767 N N . ARG A 1 96 ? -3.417 -9.317 -1.114 1.00 82.19 96 ARG A N 1
ATOM 768 C CA . ARG A 1 96 ? -3.952 -8.937 -2.431 1.00 82.19 96 ARG A CA 1
ATOM 769 C C . ARG A 1 96 ? -4.865 -7.705 -2.380 1.00 82.19 96 ARG A C 1
ATOM 771 O O . ARG A 1 96 ? -4.818 -6.863 -3.274 1.00 82.19 96 ARG A O 1
ATOM 778 N N . ARG A 1 97 ? -5.690 -7.569 -1.336 1.00 88.56 97 ARG A N 1
ATOM 779 C CA . ARG A 1 97 ? -6.579 -6.404 -1.164 1.00 88.56 97 ARG A CA 1
ATOM 780 C C . ARG A 1 97 ? -5.810 -5.118 -0.896 1.00 88.56 97 ARG A C 1
ATOM 782 O O . ARG A 1 97 ? -6.124 -4.097 -1.502 1.00 88.56 97 ARG A O 1
ATOM 789 N N . ILE A 1 98 ? -4.816 -5.160 -0.010 1.00 87.69 98 ILE A N 1
ATOM 790 C CA . ILE A 1 98 ? -4.009 -3.975 0.284 1.00 87.69 98 ILE A CA 1
ATOM 791 C C . ILE A 1 98 ? -3.129 -3.592 -0.904 1.00 87.69 98 ILE A C 1
ATOM 793 O O . ILE A 1 98 ? -3.040 -2.407 -1.207 1.00 87.69 98 ILE A O 1
ATOM 797 N N . SER A 1 99 ? -2.591 -4.565 -1.649 1.00 87.25 99 SER A N 1
ATOM 798 C CA . SER A 1 99 ? -1.917 -4.316 -2.926 1.00 87.25 99 SER A CA 1
ATOM 799 C C . SER A 1 99 ? -2.850 -3.621 -3.918 1.00 87.25 99 SER A C 1
ATOM 801 O O . SER A 1 99 ? -2.464 -2.616 -4.501 1.00 87.25 99 SER A O 1
ATOM 803 N N . GLY A 1 100 ? -4.096 -4.088 -4.061 1.00 89.44 100 GLY A N 1
ATOM 804 C CA . GLY A 1 100 ? -5.117 -3.442 -4.894 1.00 89.44 100 GLY A CA 1
ATOM 805 C C . GLY A 1 100 ? -5.312 -1.961 -4.568 1.00 89.44 100 GLY A C 1
ATOM 806 O O . GLY A 1 100 ? -5.209 -1.102 -5.442 1.00 89.44 100 GLY A O 1
ATOM 807 N N . VAL A 1 101 ? -5.537 -1.663 -3.290 1.00 93.69 101 VAL A N 1
ATOM 808 C CA . VAL A 1 101 ? -5.750 -0.294 -2.799 1.00 93.69 101 VAL A CA 1
ATOM 809 C C . VAL A 1 101 ? -4.506 0.577 -2.967 1.00 93.69 101 VAL A C 1
ATOM 811 O O . VAL A 1 101 ? -4.608 1.714 -3.418 1.00 93.69 101 VAL A O 1
ATOM 814 N N . LEU A 1 102 ? -3.328 0.046 -2.647 1.00 91.50 102 LEU A N 1
ATOM 815 C CA . LEU A 1 102 ? -2.049 0.725 -2.828 1.00 91.50 102 LEU A CA 1
ATOM 816 C C . LEU A 1 102 ? -1.833 1.153 -4.284 1.00 91.50 102 LEU A C 1
ATOM 818 O O . LEU A 1 102 ? -1.417 2.282 -4.527 1.00 91.50 102 LEU A O 1
ATOM 822 N N . MET A 1 103 ? -2.165 0.293 -5.249 1.00 87.69 103 MET A N 1
ATOM 823 C CA . MET A 1 103 ? -2.044 0.620 -6.672 1.00 87.69 103 MET A CA 1
ATOM 824 C C . MET A 1 103 ? -2.961 1.768 -7.089 1.00 87.69 103 MET A C 1
ATOM 826 O O . MET A 1 103 ? -2.540 2.653 -7.831 1.00 87.69 103 MET A O 1
ATOM 830 N N . GLU A 1 104 ? -4.207 1.771 -6.613 1.00 92.06 104 GLU A N 1
ATOM 831 C CA . GLU A 1 104 ? -5.134 2.874 -6.870 1.00 92.06 104 GLU A CA 1
ATOM 832 C C . GLU A 1 104 ? -4.612 4.185 -6.285 1.00 92.06 104 GLU A C 1
ATOM 834 O O . GLU A 1 104 ? -4.628 5.201 -6.969 1.00 92.06 104 GLU A O 1
ATOM 839 N N . VAL A 1 105 ? -4.100 4.157 -5.052 1.00 93.88 105 VAL A N 1
ATOM 840 C CA . VAL A 1 105 ? -3.528 5.345 -4.410 1.00 93.88 105 VAL A CA 1
ATOM 841 C C . VAL A 1 105 ? -2.312 5.836 -5.198 1.00 93.88 105 VAL A C 1
ATOM 843 O O . VAL A 1 105 ? -2.273 6.993 -5.601 1.00 93.88 105 VAL A O 1
ATOM 846 N N . MET A 1 106 ? -1.347 4.970 -5.513 1.00 91.69 106 MET A N 1
ATOM 847 C CA . MET A 1 106 ? -0.179 5.361 -6.312 1.00 91.69 106 MET A CA 1
ATOM 848 C C . MET A 1 106 ? -0.565 5.933 -7.685 1.00 91.69 106 MET A C 1
ATOM 850 O O . MET A 1 106 ? 0.085 6.863 -8.161 1.00 91.69 106 MET A O 1
ATOM 854 N N . LYS A 1 107 ? -1.625 5.413 -8.316 1.00 91.06 107 LYS A N 1
ATOM 855 C CA . LYS A 1 107 ? -2.171 5.955 -9.566 1.00 91.06 107 LYS A CA 1
ATOM 856 C C . LYS A 1 107 ? -2.785 7.342 -9.368 1.00 91.06 107 LYS A C 1
ATOM 858 O O . LYS A 1 107 ? -2.488 8.236 -10.155 1.00 91.06 107 LYS A O 1
ATOM 863 N N . ASP A 1 108 ? -3.612 7.527 -8.341 1.00 92.69 108 ASP A N 1
ATOM 864 C CA . ASP A 1 108 ? -4.276 8.806 -8.053 1.00 92.69 108 ASP A CA 1
ATOM 865 C C . ASP A 1 108 ? -3.257 9.927 -7.790 1.00 92.69 108 ASP A C 1
ATOM 867 O O . ASP A 1 108 ? -3.465 11.065 -8.203 1.00 92.69 108 ASP A O 1
ATOM 871 N N . TYR A 1 109 ? -2.121 9.590 -7.174 1.00 91.50 109 TYR A N 1
ATOM 872 C CA . TYR A 1 109 ? -1.002 10.511 -6.956 1.00 91.50 109 TYR A CA 1
ATOM 873 C C . TYR A 1 109 ? -0.032 10.622 -8.152 1.00 91.50 109 TYR A C 1
ATOM 875 O O . TYR A 1 109 ? 0.979 11.316 -8.066 1.00 91.50 109 TYR A O 1
ATOM 883 N N . GLY A 1 110 ? -0.314 9.962 -9.279 1.00 90.75 110 GLY A N 1
ATOM 884 C CA . GLY A 1 110 ? 0.467 10.086 -10.515 1.00 90.75 110 GLY A CA 1
ATOM 885 C C . GLY A 1 110 ? 1.788 9.309 -10.542 1.00 90.75 110 GLY A C 1
ATOM 886 O O . GLY A 1 110 ? 2.606 9.533 -11.432 1.00 90.75 110 GLY A O 1
ATOM 887 N N . PHE A 1 111 ? 2.013 8.382 -9.606 1.00 89.69 111 PHE A N 1
ATOM 888 C CA . PHE A 1 111 ? 3.223 7.552 -9.572 1.00 89.69 111 PHE A CA 1
ATOM 889 C C . PHE A 1 111 ? 3.165 6.357 -10.528 1.00 89.69 111 PHE A C 1
ATOM 891 O O . PHE A 1 111 ? 4.210 5.815 -10.880 1.00 89.69 111 PHE A O 1
ATOM 898 N N . LEU A 1 112 ? 1.968 5.944 -10.954 1.00 86.56 112 LEU A N 1
ATOM 899 C CA . LEU A 1 112 ? 1.759 4.804 -11.848 1.00 86.56 112 LEU A CA 1
ATOM 900 C C . LEU A 1 112 ? 0.809 5.148 -12.991 1.00 86.56 112 LEU A C 1
ATOM 902 O O . LEU A 1 112 ? -0.194 5.834 -12.793 1.00 86.56 112 LEU A O 1
ATOM 906 N N . SER A 1 113 ? 1.078 4.597 -14.176 1.00 84.31 113 SER A N 1
ATOM 907 C CA . SER A 1 113 ? 0.137 4.642 -15.293 1.00 84.31 113 SER A CA 1
ATOM 908 C C . SER A 1 113 ? -0.797 3.426 -15.280 1.00 84.31 113 SER A C 1
ATOM 910 O O . SER A 1 113 ? -0.471 2.363 -14.747 1.00 84.31 113 SER A O 1
ATOM 912 N N . SER A 1 114 ? -1.952 3.531 -15.945 1.00 77.00 114 SER A N 1
ATOM 913 C CA . SER A 1 114 ? -2.878 2.395 -16.114 1.00 77.00 114 SER A CA 1
ATOM 914 C C . SER A 1 114 ? -2.234 1.191 -16.827 1.00 77.00 114 SER A C 1
ATOM 916 O O . SER A 1 114 ? -2.686 0.062 -16.650 1.00 77.00 114 SER A O 1
ATOM 918 N N . ASN A 1 115 ? -1.166 1.410 -17.603 1.00 81.06 115 ASN A N 1
ATOM 919 C CA . ASN A 1 115 ? -0.461 0.356 -18.337 1.00 81.06 115 ASN A CA 1
ATOM 920 C C . ASN A 1 115 ? 0.491 -0.465 -17.448 1.00 81.06 115 ASN A C 1
ATOM 922 O O . ASN A 1 115 ? 0.888 -1.568 -17.830 1.00 81.06 115 ASN A O 1
ATOM 926 N N . ASP A 1 116 ? 0.828 0.033 -16.255 1.00 81.19 116 ASP A N 1
ATOM 927 C CA . ASP A 1 116 ? 1.762 -0.622 -15.332 1.00 81.19 116 ASP A CA 1
ATOM 928 C C . ASP A 1 116 ? 1.080 -1.671 -14.441 1.00 81.19 116 ASP A C 1
ATOM 930 O O . ASP A 1 116 ? 1.750 -2.505 -13.827 1.00 81.19 116 ASP A O 1
ATOM 934 N N . TRP A 1 117 ? -0.259 -1.697 -14.438 1.00 78.69 117 TRP A N 1
ATOM 935 C CA . TRP A 1 117 ? -1.079 -2.523 -13.550 1.00 78.69 117 TRP A CA 1
ATOM 936 C C . TRP A 1 117 ? -0.713 -4.006 -13.584 1.00 78.69 117 TRP A C 1
ATOM 938 O O . TRP A 1 117 ? -0.382 -4.595 -12.561 1.00 78.69 117 TRP A O 1
ATOM 948 N N . LYS A 1 118 ? -0.699 -4.614 -14.777 1.00 83.25 118 LYS A N 1
ATOM 949 C CA . LYS A 1 118 ? -0.415 -6.052 -14.922 1.00 83.25 118 LYS A CA 1
ATOM 950 C C . LYS A 1 118 ? 0.998 -6.422 -14.477 1.00 83.25 118 LYS A C 1
ATOM 952 O O . LYS A 1 118 ? 1.252 -7.580 -14.162 1.00 83.25 118 LYS A O 1
ATOM 957 N N . LYS A 1 119 ? 1.941 -5.478 -14.526 1.00 86.25 119 LYS A N 1
ATOM 958 C CA . LYS A 1 119 ? 3.326 -5.710 -14.101 1.00 86.25 119 LYS A CA 1
ATOM 959 C C . LYS A 1 119 ? 3.423 -5.645 -12.579 1.00 86.25 119 LYS A C 1
ATOM 961 O O . LYS A 1 119 ? 4.052 -6.512 -11.980 1.00 86.25 119 LYS A O 1
ATOM 966 N N . LEU A 1 120 ? 2.729 -4.688 -11.966 1.00 80.38 120 LEU A N 1
ATOM 967 C CA . LEU A 1 120 ? 2.678 -4.539 -10.514 1.00 80.38 120 LEU A CA 1
ATOM 968 C C . LEU A 1 120 ? 1.914 -5.681 -9.849 1.00 80.38 120 LEU A C 1
ATOM 970 O O . LEU A 1 120 ? 2.368 -6.216 -8.846 1.00 80.38 120 LEU A O 1
ATOM 974 N N . GLU A 1 121 ? 0.806 -6.112 -10.449 1.00 83.62 121 GLU A N 1
ATOM 975 C CA . GLU A 1 121 ? 0.043 -7.275 -9.996 1.00 83.62 121 GLU A CA 1
ATOM 976 C C . GLU A 1 121 ? 0.918 -8.534 -9.974 1.00 83.62 121 GLU A C 1
ATOM 978 O O . GLU A 1 121 ? 0.924 -9.249 -8.979 1.00 83.62 121 GLU A O 1
ATOM 983 N N . ARG A 1 122 ? 1.754 -8.759 -11.001 1.00 87.44 122 ARG A N 1
ATOM 984 C CA . ARG A 1 122 ? 2.717 -9.876 -11.002 1.00 87.44 122 ARG A CA 1
ATOM 985 C C . ARG A 1 122 ? 3.763 -9.775 -9.895 1.00 87.44 122 ARG A C 1
ATOM 987 O O . ARG A 1 122 ? 4.152 -10.806 -9.357 1.00 87.44 122 ARG A O 1
ATOM 994 N N . VAL A 1 123 ? 4.250 -8.570 -9.599 1.00 87.19 123 VAL A N 1
ATOM 995 C CA . VAL A 1 123 ? 5.218 -8.333 -8.517 1.00 87.19 123 VAL A CA 1
ATOM 996 C C . VAL A 1 123 ? 4.574 -8.605 -7.160 1.00 87.19 123 VAL A C 1
ATOM 998 O O . VAL A 1 123 ? 5.131 -9.343 -6.353 1.00 87.19 123 VAL A O 1
ATOM 1001 N N . MET A 1 124 ? 3.371 -8.082 -6.934 1.00 83.69 124 MET A N 1
ATOM 1002 C CA . MET A 1 124 ? 2.620 -8.292 -5.699 1.00 83.69 124 MET A CA 1
ATOM 1003 C C . MET A 1 124 ? 2.211 -9.754 -5.518 1.00 83.69 124 MET A C 1
ATOM 1005 O O . MET A 1 124 ? 2.372 -10.288 -4.429 1.00 83.69 124 MET A O 1
ATOM 1009 N N . ASP A 1 125 ? 1.761 -10.431 -6.575 1.00 83.50 125 ASP A N 1
ATOM 1010 C CA . ASP A 1 125 ? 1.461 -11.865 -6.540 1.00 83.50 125 ASP A CA 1
ATOM 1011 C C . ASP A 1 125 ? 2.727 -12.707 -6.302 1.00 83.50 125 ASP A C 1
ATOM 1013 O O . ASP A 1 125 ? 2.637 -13.779 -5.710 1.00 83.50 125 ASP A O 1
ATOM 1017 N N . ASN A 1 126 ? 3.907 -12.264 -6.757 1.00 85.62 126 ASN A N 1
ATOM 1018 C CA . ASN A 1 126 ? 5.169 -12.934 -6.435 1.00 85.62 126 ASN A CA 1
ATOM 1019 C C . ASN A 1 126 ? 5.500 -12.785 -4.942 1.00 85.62 126 ASN A C 1
ATOM 1021 O O . ASN A 1 126 ? 5.709 -13.792 -4.280 1.00 85.62 126 ASN A O 1
ATOM 1025 N N . ILE A 1 127 ? 5.425 -11.566 -4.397 1.00 82.06 127 ILE A N 1
ATOM 1026 C CA . ILE A 1 127 ? 5.620 -11.319 -2.960 1.00 82.06 127 ILE A CA 1
ATOM 1027 C C . ILE A 1 127 ? 4.611 -12.126 -2.124 1.00 82.06 127 ILE A C 1
ATOM 1029 O O . ILE A 1 127 ? 4.990 -12.767 -1.153 1.00 82.06 127 ILE A O 1
ATOM 1033 N N . ALA A 1 128 ? 3.339 -12.152 -2.527 1.00 78.38 128 ALA A N 1
ATOM 1034 C CA . ALA A 1 128 ? 2.270 -12.863 -1.824 1.00 78.38 128 ALA A CA 1
ATOM 1035 C C . ALA A 1 128 ? 2.410 -14.393 -1.831 1.00 78.38 128 ALA A C 1
ATOM 1037 O O . ALA A 1 128 ? 1.747 -15.057 -1.040 1.00 78.38 128 ALA A O 1
ATOM 1038 N N . LYS A 1 129 ? 3.186 -14.969 -2.759 1.00 79.00 129 LYS A N 1
ATOM 1039 C CA . LYS A 1 129 ? 3.474 -16.415 -2.783 1.00 79.00 129 LYS A CA 1
ATOM 1040 C C . LYS A 1 129 ? 4.525 -16.817 -1.762 1.00 79.00 129 LYS A C 1
ATOM 1042 O O . LYS A 1 129 ? 4.552 -17.981 -1.377 1.00 79.00 129 LYS A O 1
ATOM 1047 N N . ASP A 1 130 ? 5.384 -15.877 -1.388 1.00 74.81 130 ASP A N 1
ATOM 1048 C CA . ASP A 1 130 ? 6.485 -16.133 -0.471 1.00 74.81 130 ASP A CA 1
ATOM 1049 C C . ASP A 1 130 ? 6.085 -15.881 0.992 1.00 74.81 130 ASP A C 1
ATOM 1051 O O . ASP A 1 130 ? 6.815 -16.307 1.887 1.00 74.81 130 ASP A O 1
ATOM 1055 N N . ILE A 1 131 ? 4.965 -15.174 1.222 1.00 67.81 131 ILE A N 1
ATOM 1056 C CA . ILE A 1 131 ? 4.341 -14.908 2.533 1.00 67.81 131 ILE A CA 1
ATOM 1057 C C . ILE A 1 131 ? 3.367 -16.035 2.876 1.00 67.81 131 ILE A C 1
ATOM 1059 O O . ILE A 1 131 ? 3.424 -16.503 4.032 1.00 67.81 131 ILE A O 1
#

Foldseek 3Di:
DLVLLVLVLVLLVVQLVQQLVLLLQLVVVLCVVPVVVCVVVVVVVPDDSSVSSVVRSVVSVLVSVLSVCSLVCQVSVVVVVVPPDPDLVVQLVSLLSSLVSSVVSSVVVPSDDPVSVVSSSVSSVSVSVSD

Organism: Carassius auratus (NCBI:txid7957)

InterPro domains:
  IPR000971 Globin [PF00042] (25-130)
  IPR000971 Globin [PS01033] (1-131)
  IPR002335 Myoglobin [PTHR47132] (3-129)
  IPR009050 Globin-like superfamily [SSF46458] (4-128)

Radius of gyration: 14.09 Å; chains: 1; bounding box: 29×30×36 Å

pLDDT: mean 83.89, std 10.18, range [48.78, 95.44]